Protein AF-A0AAD4ECT4-F1 (afdb_monomer_lite)

Radius of gyration: 15.6 Å; chains: 1; bounding box: 34×14×41 Å

InterPro domains:
  IPR001128 Cytochrome P450 [PF00067] (2-54)
  IPR017972 Cytochrome P450, conserved site [PS00086] (3-12)
  IPR036396 Cytochrome P450 superfamily [G3DSA:1.10.630.10] (1-61)
  IPR036396 Cytochrome P450 superfamily [SSF48264] (2-52)
  IPR050364 Cytochrome P450 monooxygenase, fungi [PTHR46300] (1-58)

pLDDT: mean 95.16, std 3.12, range [81.94, 98.69]

Sequence (61 aa):
FTFGFGRRVCPGQHVANRSIFINTAIILWAFRLSENPAAKIDTLAISNTATVHAAAFEICL

Secondary structure (DSSP, 8-state):
-TT--GGGS-TTHHHHHHHHHHHHHHHHHH---EE-TTS---TT-B--SSS--BPP--EE-

Structure (mmCIF, N/CA/C/O backbone):
data_AF-A0AAD4ECT4-F1
#
_entry.id   AF-A0AAD4ECT4-F1
#
loop_
_atom_site.group_PDB
_atom_site.id
_atom_site.type_symbol
_atom_site.label_atom_id
_atom_site.label_alt_id
_atom_site.label_comp_id
_atom_site.label_asym_id
_atom_site.label_entity_id
_atom_site.label_seq_id
_atom_site.pdbx_PDB_ins_code
_atom_site.Cartn_x
_atom_site.Cartn_y
_atom_site.Cartn_z
_atom_site.occupancy
_atom_site.B_iso_or_equiv
_atom_site.auth_seq_id
_atom_site.auth_comp_id
_atom_site.auth_asym_id
_atom_site.auth_atom_id
_atom_site.pdbx_PDB_model_num
ATOM 1 N N . PHE A 1 1 ? 9.743 7.439 -5.778 1.00 81.94 1 PHE A N 1
ATOM 2 C CA . PHE A 1 1 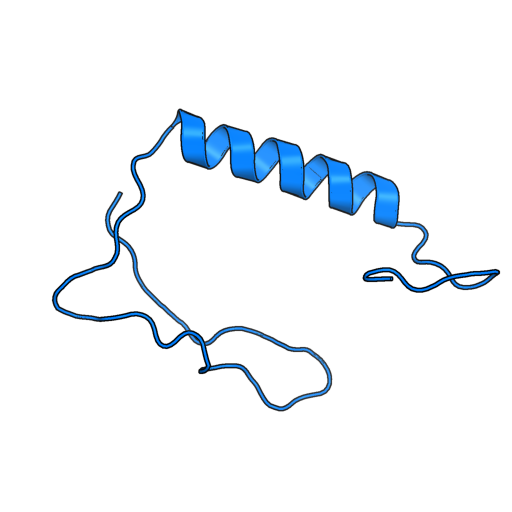? 9.535 6.376 -6.785 1.00 81.94 1 PHE A CA 1
ATOM 3 C C . PHE A 1 1 ? 9.161 5.069 -6.078 1.00 81.94 1 PHE A C 1
ATOM 5 O O . PHE A 1 1 ? 10.025 4.231 -5.863 1.00 81.94 1 PHE A O 1
ATOM 12 N N . THR A 1 2 ? 7.892 4.892 -5.687 1.00 93.50 2 THR A N 1
ATOM 13 C CA . THR A 1 2 ? 7.421 3.707 -4.925 1.00 93.50 2 THR A CA 1
ATOM 14 C C . THR A 1 2 ? 7.643 2.391 -5.671 1.00 93.50 2 THR A C 1
ATOM 16 O O . THR A 1 2 ? 7.908 1.361 -5.068 1.00 93.50 2 THR A O 1
ATOM 19 N N . PHE A 1 3 ? 7.588 2.441 -7.001 1.00 96.25 3 PHE A N 1
ATO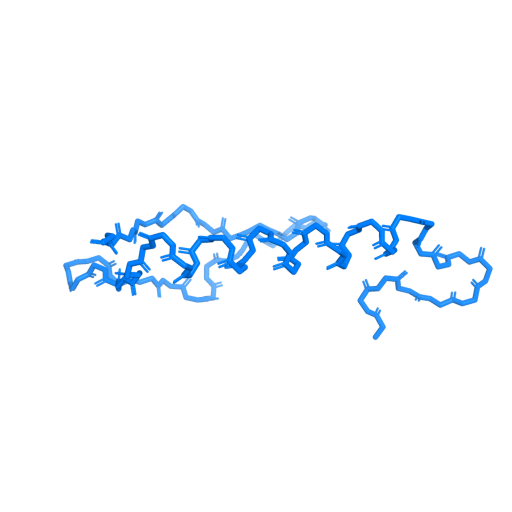M 20 C CA . PHE A 1 3 ? 7.688 1.280 -7.883 1.00 96.25 3 PHE A CA 1
ATOM 21 C C . PHE A 1 3 ? 9.043 1.160 -8.608 1.00 96.25 3 PHE A C 1
ATOM 23 O O . PHE A 1 3 ? 9.167 0.375 -9.546 1.00 96.25 3 PHE A O 1
ATOM 30 N N . GLY A 1 4 ? 10.060 1.932 -8.207 1.00 95.88 4 GLY A N 1
ATOM 31 C CA . GLY A 1 4 ? 11.346 1.998 -8.918 1.00 95.88 4 GLY A CA 1
ATOM 32 C C . GLY A 1 4 ? 11.274 2.769 -10.245 1.00 95.88 4 GLY A C 1
ATOM 33 O O . GLY A 1 4 ? 10.256 3.375 -10.557 1.00 95.88 4 GLY A O 1
ATOM 34 N N . PHE A 1 5 ? 12.360 2.781 -11.023 1.00 96.62 5 PHE A N 1
ATOM 35 C CA . PHE A 1 5 ? 12.478 3.562 -12.264 1.00 96.62 5 PHE A CA 1
ATOM 36 C C . PHE A 1 5 ? 13.310 2.839 -13.339 1.00 96.62 5 PHE A C 1
ATOM 38 O O . PHE A 1 5 ? 13.997 1.851 -13.069 1.00 96.62 5 PHE A O 1
ATOM 45 N N . GLY A 1 6 ? 13.263 3.348 -14.576 1.00 96.25 6 GLY A N 1
ATOM 46 C CA . GLY A 1 6 ? 14.055 2.838 -15.698 1.00 96.25 6 GLY A CA 1
ATOM 47 C C . GLY A 1 6 ? 13.614 1.450 -16.176 1.00 96.25 6 GLY A C 1
ATOM 48 O O . GLY A 1 6 ? 12.440 1.097 -16.115 1.00 96.25 6 GLY A O 1
ATOM 49 N N . ARG A 1 7 ? 14.568 0.640 -16.653 1.00 96.94 7 ARG A N 1
ATOM 50 C CA . ARG A 1 7 ? 14.305 -0.683 -17.264 1.00 96.94 7 ARG A CA 1
ATOM 51 C C . ARG A 1 7 ? 13.774 -1.748 -16.291 1.00 96.94 7 ARG A C 1
ATOM 53 O O . ARG A 1 7 ? 13.382 -2.817 -16.745 1.00 96.94 7 ARG A O 1
ATOM 60 N N . ARG A 1 8 ? 13.805 -1.492 -14.978 1.00 96.12 8 ARG A N 1
ATOM 61 C CA . ARG A 1 8 ? 13.322 -2.400 -13.917 1.00 96.12 8 ARG A CA 1
ATOM 62 C C . ARG A 1 8 ? 12.216 -1.772 -13.061 1.00 96.12 8 ARG A C 1
ATOM 64 O O . ARG A 1 8 ? 12.023 -2.177 -11.919 1.00 96.12 8 ARG A O 1
ATOM 71 N N . VAL A 1 9 ? 11.511 -0.769 -13.588 1.00 97.19 9 VAL A N 1
ATOM 72 C CA . VAL A 1 9 ? 10.291 -0.262 -12.946 1.00 97.19 9 VAL A CA 1
ATOM 73 C C . VAL A 1 9 ? 9.275 -1.397 -12.788 1.00 97.19 9 VAL A C 1
ATOM 75 O O . VAL A 1 9 ? 9.187 -2.268 -13.655 1.00 97.19 9 VAL A O 1
ATOM 78 N N . CYS A 1 10 ? 8.520 -1.404 -11.687 1.00 97.12 10 CYS A N 1
ATOM 79 C CA . CYS A 1 10 ? 7.519 -2.435 -11.435 1.00 97.12 10 CYS A CA 1
ATOM 80 C C . CYS A 1 10 ? 6.526 -2.503 -12.610 1.00 97.12 10 CYS A C 1
ATOM 82 O O . CYS A 1 10 ? 5.795 -1.532 -12.838 1.00 97.12 10 CYS A O 1
ATOM 84 N N . PRO A 1 11 ? 6.429 -3.640 -13.326 1.00 97.69 11 PRO A N 1
ATOM 85 C CA . PRO A 1 11 ? 5.503 -3.767 -14.450 1.00 97.69 11 PRO A CA 1
ATOM 86 C C . PRO A 1 11 ? 4.038 -3.681 -13.992 1.00 97.69 11 PRO A C 1
ATOM 88 O O . PRO A 1 11 ? 3.169 -3.251 -14.745 1.00 97.69 11 PRO A O 1
ATOM 91 N N . GLY A 1 12 ? 3.767 -4.026 -12.728 1.00 97.94 12 GLY A N 1
ATOM 92 C CA . GLY A 1 12 ? 2.442 -3.969 -12.115 1.00 97.94 12 GLY A CA 1
ATOM 93 C C . GLY A 1 12 ? 2.022 -2.595 -11.584 1.00 97.94 12 GLY A C 1
ATOM 94 O O . GLY A 1 12 ? 0.912 -2.484 -11.068 1.00 97.94 12 GLY A O 1
ATOM 95 N N . GLN A 1 13 ? 2.848 -1.543 -11.695 1.00 97.50 13 GLN A N 1
ATOM 96 C CA . GLN A 1 13 ? 2.573 -0.237 -11.068 1.00 97.50 13 GLN A CA 1
ATOM 97 C C . GLN A 1 13 ? 1.213 0.362 -11.460 1.00 97.50 13 GLN A C 1
ATOM 99 O O . GLN A 1 13 ? 0.539 0.985 -10.643 1.00 97.50 13 GLN A O 1
ATOM 104 N N . HIS A 1 14 ? 0.776 0.155 -12.705 1.00 97.06 14 HIS A N 1
ATOM 105 C CA . HIS A 1 14 ? -0.493 0.696 -13.192 1.00 97.06 14 HIS A CA 1
ATOM 106 C C . HIS A 1 14 ? -1.692 -0.037 -12.592 1.00 97.06 14 HIS A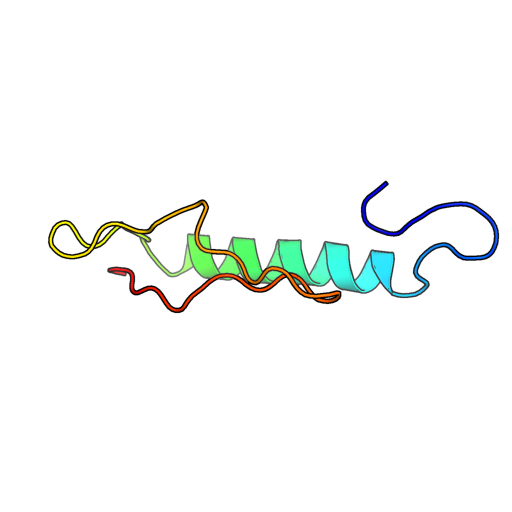 C 1
ATOM 108 O O . HIS A 1 14 ? -2.685 0.602 -12.249 1.00 97.06 14 HIS A O 1
ATOM 114 N N . VAL A 1 15 ? -1.587 -1.359 -12.431 1.00 98.38 15 VAL A N 1
ATOM 115 C CA . VAL A 1 15 ? -2.610 -2.161 -11.753 1.00 98.38 15 VAL A CA 1
ATOM 116 C C . VAL A 1 15 ? -2.637 -1.791 -10.275 1.00 98.38 15 VAL A C 1
ATOM 118 O O . VAL A 1 15 ? -3.695 -1.440 -9.774 1.00 98.38 15 VAL A O 1
ATOM 121 N N . ALA A 1 16 ? -1.481 -1.757 -9.606 1.00 98.00 16 ALA A N 1
ATOM 122 C CA . ALA A 1 16 ? -1.381 -1.406 -8.190 1.00 98.00 16 ALA A CA 1
ATOM 123 C C . ALA A 1 16 ? -2.001 -0.031 -7.883 1.00 98.00 16 ALA A C 1
ATOM 125 O O . ALA A 1 16 ? -2.837 0.074 -6.989 1.00 98.00 16 ALA A O 1
ATOM 126 N N . ASN A 1 17 ? -1.670 1.002 -8.665 1.00 97.75 17 ASN A N 1
ATOM 127 C CA . ASN A 1 17 ? -2.232 2.343 -8.483 1.00 97.75 17 ASN A CA 1
ATOM 128 C C . ASN A 1 17 ? -3.756 2.373 -8.660 1.00 97.75 17 ASN A C 1
ATOM 130 O O . ASN A 1 17 ? -4.457 2.985 -7.856 1.00 97.75 17 ASN A O 1
ATOM 134 N N . ARG A 1 18 ? -4.281 1.697 -9.692 1.00 98.25 18 ARG A N 1
ATOM 135 C CA . ARG A 1 18 ? -5.729 1.631 -9.943 1.00 98.25 18 ARG A CA 1
ATOM 136 C C . ARG A 1 18 ? -6.454 0.850 -8.850 1.00 98.25 18 ARG A C 1
ATOM 138 O O . ARG A 1 18 ? -7.484 1.309 -8.369 1.00 98.25 18 ARG A O 1
ATOM 145 N N . SER A 1 19 ? -5.902 -0.286 -8.430 1.00 98.44 19 SER A N 1
ATOM 146 C CA . SER A 1 19 ? -6.480 -1.121 -7.378 1.00 98.44 19 SER A CA 1
ATOM 147 C C . SER A 1 19 ? -6.524 -0.396 -6.038 1.00 98.44 19 SER A C 1
ATOM 149 O O . SER A 1 19 ? -7.566 -0.394 -5.391 1.00 98.44 19 SER A O 1
ATOM 151 N N . ILE A 1 20 ? -5.431 0.263 -5.634 1.00 98.06 20 ILE A N 1
ATOM 152 C CA . ILE A 1 20 ? -5.391 1.037 -4.384 1.00 98.06 20 ILE A CA 1
ATOM 153 C C . ILE A 1 20 ? -6.427 2.160 -4.431 1.00 98.06 20 ILE A C 1
ATOM 155 O O . ILE A 1 20 ? -7.173 2.329 -3.470 1.00 98.06 20 ILE A O 1
ATOM 159 N N . PHE A 1 21 ? -6.521 2.885 -5.548 1.00 98.44 21 PHE A N 1
ATOM 160 C CA . PHE A 1 21 ? -7.499 3.959 -5.702 1.00 98.44 21 PHE A CA 1
ATOM 161 C C . PHE A 1 21 ? -8.940 3.456 -5.554 1.00 98.44 21 PHE A C 1
ATOM 163 O O . PHE A 1 21 ? -9.683 3.962 -4.715 1.00 98.44 21 PHE A O 1
ATOM 170 N N . ILE A 1 22 ? -9.322 2.434 -6.328 1.00 98.69 22 ILE A N 1
ATOM 171 C CA . ILE A 1 22 ? -10.689 1.899 -6.334 1.00 98.69 22 ILE A CA 1
ATOM 172 C C . ILE A 1 22 ? -11.050 1.317 -4.964 1.00 98.69 22 ILE A C 1
ATOM 174 O O . ILE A 1 22 ? -12.095 1.660 -4.416 1.00 98.69 22 ILE A O 1
ATOM 178 N N . ASN A 1 23 ? -10.181 0.489 -4.378 1.00 98.56 23 ASN A N 1
ATOM 179 C CA . ASN A 1 23 ? -10.459 -0.140 -3.086 1.00 98.56 23 ASN A CA 1
ATOM 180 C C . ASN A 1 23 ? -10.583 0.900 -1.969 1.00 98.56 23 ASN A C 1
ATOM 182 O O . ASN A 1 23 ? -11.513 0.828 -1.170 1.00 98.56 23 ASN A O 1
ATOM 186 N N . THR A 1 24 ? -9.699 1.901 -1.943 1.00 98.31 24 THR A N 1
ATOM 187 C CA . THR A 1 24 ? -9.765 2.976 -0.942 1.00 98.31 24 THR A CA 1
ATOM 188 C C . THR A 1 24 ? -11.050 3.788 -1.097 1.00 98.31 24 THR A C 1
ATOM 190 O O . THR A 1 24 ? -11.730 4.052 -0.109 1.00 98.31 24 THR A O 1
ATOM 193 N N . ALA A 1 25 ? -11.431 4.137 -2.330 1.00 98.50 25 ALA A N 1
ATOM 194 C CA . ALA A 1 25 ? -12.662 4.873 -2.598 1.00 98.50 25 ALA A CA 1
ATOM 195 C C . ALA A 1 25 ? -13.913 4.095 -2.157 1.00 98.50 25 ALA A C 1
ATOM 197 O O . ALA A 1 25 ? -14.798 4.674 -1.533 1.00 98.50 25 ALA A O 1
ATOM 198 N N . ILE A 1 26 ? -13.971 2.786 -2.426 1.00 98.56 26 ILE A N 1
ATOM 199 C CA . ILE A 1 26 ? -15.094 1.931 -2.012 1.00 98.56 26 ILE A CA 1
ATOM 200 C C . ILE A 1 26 ? -15.181 1.838 -0.485 1.00 98.56 26 ILE A C 1
ATOM 202 O O . ILE A 1 26 ? -16.271 1.976 0.065 1.00 98.56 26 ILE A O 1
ATOM 206 N N . ILE A 1 27 ? -14.050 1.655 0.207 1.00 98.06 27 ILE A N 1
ATOM 207 C CA . ILE A 1 27 ? -14.017 1.596 1.676 1.00 98.06 27 ILE A CA 1
ATOM 208 C C . ILE A 1 27 ? -14.556 2.900 2.279 1.00 98.06 27 ILE A C 1
ATOM 210 O O . ILE A 1 27 ? -15.405 2.860 3.166 1.00 98.06 27 ILE A O 1
ATOM 214 N N . LEU A 1 28 ? -14.106 4.053 1.774 1.00 97.38 28 LEU A N 1
ATOM 215 C CA . LEU A 1 28 ? -14.527 5.369 2.271 1.00 97.38 28 LEU A CA 1
ATOM 216 C C . LEU A 1 28 ? -15.966 5.736 1.881 1.00 97.38 28 LEU A C 1
ATOM 218 O O . LEU A 1 28 ? -16.603 6.542 2.560 1.00 97.38 28 LEU A O 1
ATOM 222 N N . TRP A 1 29 ? -16.481 5.164 0.793 1.00 98.06 29 TRP A N 1
ATOM 223 C CA . TRP A 1 29 ? -17.885 5.293 0.419 1.00 98.06 29 TRP A CA 1
ATOM 224 C C . TRP A 1 29 ? -18.793 4.475 1.347 1.00 98.06 29 TRP A C 1
ATOM 226 O O . TRP A 1 29 ? -19.836 4.976 1.763 1.00 98.06 29 TRP A O 1
ATOM 236 N N . ALA A 1 30 ? -18.391 3.248 1.693 1.00 98.31 30 ALA A N 1
ATOM 237 C CA . ALA A 1 30 ? -19.215 2.311 2.454 1.00 98.31 30 ALA A CA 1
ATOM 238 C C . ALA A 1 30 ? -19.165 2.510 3.981 1.00 98.31 30 ALA A C 1
ATOM 240 O O . ALA A 1 30 ? -20.165 2.249 4.647 1.00 98.31 30 ALA A O 1
ATOM 241 N N . PHE A 1 31 ? -18.037 2.959 4.545 1.00 97.81 31 PHE A N 1
ATOM 242 C CA . PHE A 1 31 ? -17.806 2.957 5.999 1.00 97.81 31 PHE A CA 1
ATOM 243 C C . PHE A 1 31 ? -17.315 4.303 6.550 1.00 97.81 31 PHE A C 1
ATOM 245 O O . PHE A 1 31 ? -16.840 5.176 5.814 1.00 97.81 31 PHE A O 1
ATOM 252 N N . ARG A 1 32 ? -17.402 4.476 7.876 1.00 97.00 32 ARG A N 1
ATOM 253 C CA . ARG A 1 32 ? -16.814 5.602 8.615 1.00 97.00 32 ARG A CA 1
ATOM 254 C C . ARG A 1 32 ? -15.748 5.082 9.574 1.00 97.00 32 ARG A C 1
ATOM 256 O O . ARG A 1 32 ? -15.977 4.891 10.758 1.00 97.00 32 ARG A O 1
ATOM 263 N N . LEU A 1 33 ? -14.544 4.907 9.039 1.00 95.69 33 LEU A N 1
ATOM 264 C CA . LEU A 1 33 ? -13.415 4.376 9.799 1.00 95.69 33 LEU A CA 1
ATOM 265 C C . LEU A 1 33 ? -13.051 5.297 10.974 1.00 95.69 33 LEU A C 1
ATOM 267 O O . LEU A 1 33 ? -12.806 6.491 10.783 1.00 95.69 33 LEU A O 1
ATOM 271 N N . SER A 1 34 ? -12.966 4.728 12.172 1.00 95.38 34 SER A N 1
ATOM 272 C CA . SER A 1 34 ? -12.499 5.401 13.382 1.00 95.38 34 SER A CA 1
ATOM 273 C C . SER A 1 34 ? -11.542 4.508 14.174 1.00 95.38 34 SER A C 1
ATOM 275 O O . SER A 1 34 ? -11.608 3.279 14.124 1.00 95.38 34 SER A O 1
ATOM 277 N N . GLU A 1 35 ? -10.602 5.138 14.877 1.00 95.25 35 GLU A N 1
ATOM 278 C CA . GLU A 1 35 ? -9.687 4.437 15.779 1.00 95.25 35 GLU A CA 1
ATOM 279 C C . GLU A 1 35 ? -10.452 3.922 17.006 1.00 95.25 35 GLU A C 1
ATOM 281 O O . GLU A 1 35 ? -11.292 4.640 17.552 1.00 95.25 35 GLU A O 1
ATOM 286 N N . ASN A 1 36 ? -10.133 2.710 17.470 1.00 94.81 36 ASN A N 1
ATOM 287 C CA . ASN A 1 36 ? -10.653 2.204 18.736 1.00 94.81 36 ASN A CA 1
ATOM 288 C C . ASN A 1 36 ? -10.050 3.014 19.907 1.00 94.81 36 ASN A C 1
ATOM 290 O O . ASN A 1 36 ? -8.842 2.925 20.145 1.00 94.81 36 ASN A O 1
ATOM 294 N N . PRO A 1 37 ? -10.849 3.757 20.699 1.00 91.12 37 P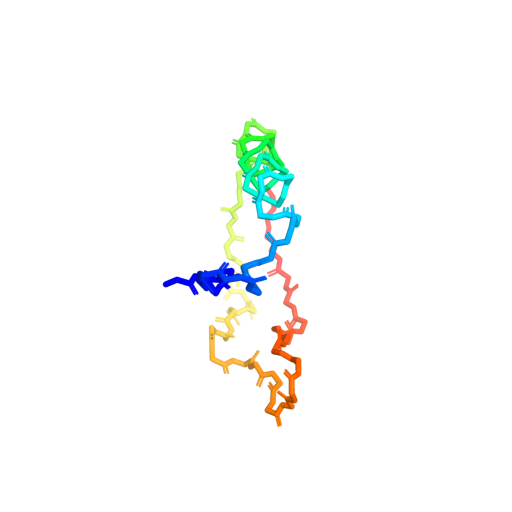RO A N 1
ATOM 295 C CA . PRO A 1 37 ? -10.323 4.565 21.800 1.00 91.12 37 PRO A CA 1
ATOM 296 C C . PRO A 1 37 ? -9.626 3.746 22.896 1.00 91.12 37 PRO A C 1
ATOM 298 O O . PRO A 1 37 ? -8.764 4.276 23.595 1.00 91.12 37 PRO A O 1
ATOM 301 N N . ALA A 1 38 ? -9.997 2.471 23.054 1.00 93.25 38 ALA A N 1
ATOM 302 C CA . ALA A 1 38 ? -9.414 1.562 24.038 1.00 93.25 38 ALA A CA 1
ATOM 303 C C . ALA A 1 38 ? -8.116 0.891 23.551 1.00 93.25 38 ALA A C 1
ATOM 305 O O . ALA A 1 38 ? -7.327 0.429 24.372 1.00 93.25 38 ALA A O 1
ATOM 306 N N . ALA A 1 39 ? -7.883 0.848 22.236 1.00 91.62 39 ALA A N 1
ATOM 307 C CA . ALA A 1 39 ? -6.729 0.204 21.615 1.00 91.62 39 ALA A CA 1
ATOM 308 C C . ALA A 1 39 ? -6.203 1.077 20.468 1.00 91.62 39 ALA A C 1
ATOM 310 O O . ALA A 1 39 ? -6.549 0.882 19.303 1.00 91.62 39 ALA A O 1
ATOM 311 N N . LYS A 1 40 ? -5.379 2.070 20.824 1.00 92.44 40 LYS A N 1
ATOM 312 C CA . LYS A 1 40 ? -4.763 2.982 19.855 1.00 92.44 40 LYS A CA 1
ATOM 313 C C . LYS A 1 40 ? -3.799 2.252 18.924 1.00 92.44 40 LYS A C 1
ATOM 315 O O . LYS A 1 40 ? -3.062 1.364 19.349 1.00 92.44 40 LYS A O 1
ATOM 320 N N . ILE A 1 41 ? -3.782 2.676 17.668 1.00 94.38 41 ILE A N 1
ATOM 321 C CA . ILE A 1 41 ? -2.962 2.090 16.614 1.00 94.38 41 ILE A CA 1
ATOM 322 C C . ILE A 1 41 ? -1.547 2.653 16.725 1.00 94.38 41 ILE A C 1
ATOM 324 O O . ILE A 1 41 ? -1.326 3.860 16.602 1.00 94.38 41 ILE A O 1
ATOM 328 N N . ASP A 1 42 ? -0.566 1.773 16.907 1.00 94.12 42 ASP A N 1
ATOM 329 C CA . ASP A 1 42 ? 0.839 2.158 16.820 1.00 94.12 42 ASP A CA 1
ATOM 330 C C . ASP A 1 42 ? 1.278 2.253 15.353 1.00 94.12 42 ASP A C 1
ATOM 332 O O . ASP A 1 42 ? 1.518 1.256 14.673 1.00 94.12 42 ASP A O 1
ATOM 336 N N . THR A 1 43 ? 1.403 3.485 14.863 1.00 93.25 43 THR A N 1
ATOM 337 C CA . THR A 1 43 ? 1.820 3.774 13.481 1.00 93.25 43 THR A CA 1
ATOM 338 C C . THR A 1 43 ? 3.262 3.369 13.156 1.00 93.25 43 THR A C 1
ATOM 340 O O . THR A 1 43 ? 3.621 3.309 11.980 1.00 93.25 43 THR A O 1
ATOM 343 N N . LEU A 1 44 ? 4.0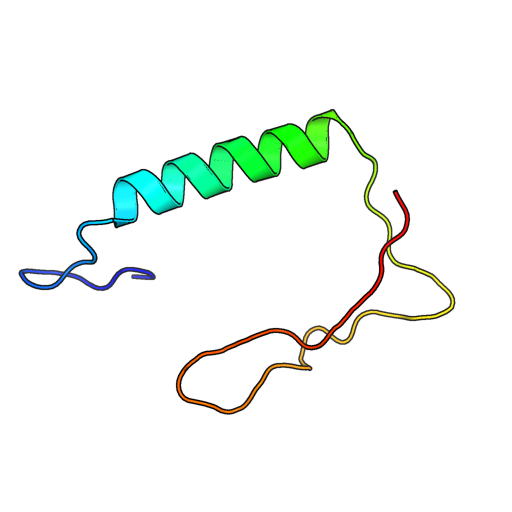91 3.095 14.167 1.00 93.50 44 LEU A N 1
ATOM 344 C CA . LEU A 1 44 ? 5.493 2.707 14.003 1.00 93.50 44 LEU A CA 1
ATOM 345 C C . LEU A 1 44 ? 5.718 1.204 14.210 1.00 93.50 44 LEU A C 1
ATOM 347 O O . LEU A 1 44 ? 6.821 0.717 13.950 1.00 93.50 44 LEU A O 1
ATOM 351 N N . ALA A 1 45 ? 4.687 0.458 14.621 1.00 93.62 45 ALA A N 1
ATOM 352 C CA . ALA A 1 45 ? 4.743 -0.988 14.787 1.00 93.62 45 ALA A CA 1
ATOM 353 C C . ALA A 1 45 ? 4.772 -1.692 13.423 1.00 93.62 45 ALA A C 1
ATOM 355 O O . ALA A 1 45 ? 3.755 -2.134 12.885 1.00 93.62 45 ALA A O 1
ATOM 356 N N . ILE A 1 46 ? 5.967 -1.781 12.848 1.00 94.12 46 ILE A N 1
ATOM 357 C CA . ILE A 1 46 ? 6.218 -2.337 11.522 1.00 94.12 46 ILE A CA 1
ATOM 358 C C . ILE A 1 46 ? 7.336 -3.385 11.612 1.00 94.12 46 ILE A C 1
ATOM 360 O O . ILE A 1 46 ? 8.304 -3.220 12.354 1.00 94.12 46 ILE A O 1
ATOM 364 N N . SER A 1 47 ? 7.224 -4.479 10.853 1.00 93.25 47 SER A N 1
ATOM 365 C CA . SER A 1 47 ? 8.238 -5.535 10.828 1.00 93.25 47 SER A CA 1
ATOM 366 C C . SER A 1 47 ? 9.572 -5.044 10.256 1.00 93.25 47 SER A C 1
ATOM 368 O O . SER A 1 47 ? 9.632 -4.508 9.150 1.00 93.25 47 SER A O 1
ATOM 370 N N . ASN A 1 48 ? 10.666 -5.306 10.975 1.00 90.12 48 ASN A N 1
ATOM 371 C CA . ASN A 1 48 ? 12.024 -4.974 10.535 1.00 90.12 48 ASN A CA 1
ATOM 372 C C . ASN A 1 48 ? 12.649 -6.106 9.695 1.00 90.12 48 ASN A C 1
ATOM 374 O O . ASN A 1 48 ? 13.681 -6.677 10.046 1.00 90.12 48 ASN A O 1
ATOM 378 N N . THR A 1 49 ? 11.976 -6.485 8.611 1.00 92.25 49 THR A N 1
ATOM 379 C CA . THR A 1 49 ? 12.436 -7.502 7.652 1.00 92.25 49 THR A CA 1
ATOM 380 C C . THR A 1 49 ? 12.449 -6.926 6.236 1.00 92.25 49 THR A C 1
ATOM 382 O O . THR A 1 49 ? 12.026 -5.794 6.007 1.00 92.25 49 THR A O 1
ATOM 385 N N . ALA A 1 50 ? 12.944 -7.694 5.258 1.00 89.44 50 ALA A N 1
ATOM 386 C CA . ALA A 1 50 ? 12.997 -7.255 3.859 1.00 89.44 50 ALA A CA 1
ATOM 387 C C . ALA A 1 50 ? 11.616 -6.873 3.282 1.00 89.44 50 ALA A C 1
ATOM 389 O O . ALA A 1 50 ? 11.536 -6.082 2.343 1.00 89.44 50 ALA A O 1
ATOM 390 N N . THR A 1 51 ? 10.535 -7.419 3.846 1.00 90.44 51 THR A N 1
ATOM 391 C CA . THR A 1 51 ? 9.147 -7.071 3.529 1.00 90.44 51 THR A CA 1
ATOM 392 C C . THR A 1 51 ? 8.502 -6.382 4.725 1.00 90.44 51 THR A C 1
ATOM 394 O O . THR A 1 51 ? 8.299 -6.984 5.777 1.00 90.44 51 THR A O 1
ATOM 397 N N . VAL A 1 52 ? 8.169 -5.111 4.542 1.00 92.06 52 VAL A N 1
ATOM 398 C CA . VAL A 1 52 ? 7.614 -4.233 5.571 1.00 92.06 52 VAL A CA 1
ATOM 399 C C . VAL A 1 52 ? 6.112 -4.505 5.719 1.00 92.06 52 VAL A C 1
ATOM 401 O O . VAL A 1 52 ? 5.347 -4.247 4.790 1.00 92.06 52 VAL A O 1
ATOM 404 N N . HIS A 1 53 ? 5.687 -5.013 6.875 1.00 94.12 53 HIS A N 1
ATOM 405 C CA . HIS A 1 53 ? 4.281 -5.232 7.223 1.00 94.12 53 HIS A CA 1
ATOM 406 C C . HIS A 1 53 ? 3.939 -4.520 8.530 1.00 94.12 53 HIS A C 1
ATOM 408 O O . HIS A 1 53 ? 4.720 -4.556 9.480 1.00 94.12 53 HIS A O 1
ATOM 414 N N . ALA A 1 54 ? 2.768 -3.885 8.583 1.00 94.31 54 ALA A N 1
ATOM 415 C CA . ALA A 1 54 ? 2.232 -3.349 9.830 1.00 94.31 54 ALA A CA 1
ATOM 416 C C . ALA A 1 54 ? 1.882 -4.492 10.798 1.00 94.31 54 ALA A C 1
ATOM 418 O O . ALA A 1 54 ? 1.478 -5.576 10.366 1.00 94.31 54 ALA A O 1
ATOM 419 N N . ALA A 1 55 ? 2.022 -4.245 12.099 1.00 93.25 55 ALA A N 1
ATOM 420 C CA . ALA A 1 55 ? 1.494 -5.123 13.135 1.00 93.25 55 ALA A CA 1
ATOM 421 C C . ALA A 1 55 ? -0.041 -5.210 13.051 1.00 93.25 55 ALA A C 1
ATOM 423 O O . ALA A 1 55 ? -0.693 -4.367 12.436 1.00 93.25 55 ALA A O 1
ATOM 424 N N . ALA A 1 56 ? -0.625 -6.240 13.664 1.00 93.44 56 ALA A N 1
ATOM 425 C CA . ALA A 1 56 ? -2.077 -6.381 13.714 1.00 93.44 56 ALA A CA 1
ATOM 426 C C . ALA A 1 56 ? -2.711 -5.216 14.494 1.00 93.44 56 ALA A C 1
ATOM 428 O O . ALA A 1 56 ? -2.230 -4.852 15.566 1.00 93.44 56 ALA A O 1
ATOM 429 N N . PHE A 1 57 ? -3.795 -4.655 13.958 1.00 94.25 57 PHE A N 1
ATOM 430 C CA . PHE A 1 57 ? -4.570 -3.591 14.591 1.00 94.25 57 PHE A CA 1
ATOM 431 C C . PHE A 1 57 ? -6.062 -3.765 14.301 1.00 94.25 57 PHE A C 1
ATOM 433 O O . PHE A 1 57 ? -6.452 -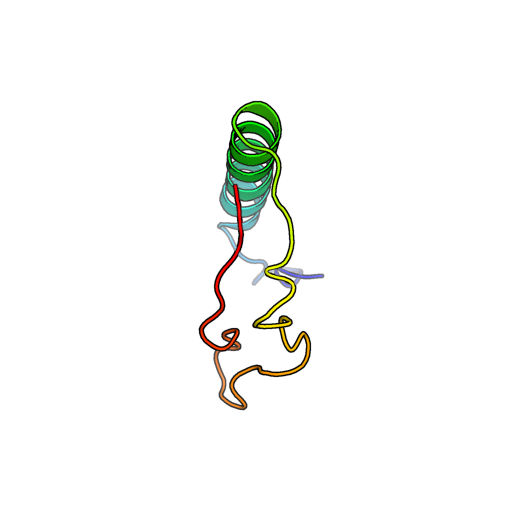4.456 13.358 1.00 94.25 57 PHE A O 1
ATOM 440 N N . GLU A 1 58 ? -6.887 -3.104 15.106 1.00 94.25 58 GLU A N 1
ATOM 441 C CA . GLU A 1 58 ? -8.343 -3.116 14.993 1.00 94.25 58 GLU A CA 1
ATOM 442 C C . GLU A 1 58 ? -8.868 -1.695 14.781 1.00 94.25 58 GLU A C 1
ATOM 444 O O . GLU A 1 58 ? -8.242 -0.714 15.186 1.00 94.25 58 GLU A O 1
ATOM 449 N N . ILE A 1 59 ? -10.029 -1.582 14.142 1.00 94.44 59 ILE A N 1
ATOM 450 C CA . ILE A 1 59 ? -10.715 -0.312 13.896 1.00 94.44 59 ILE A CA 1
ATOM 451 C C . ILE A 1 59 ? -12.211 -0.458 14.172 1.00 94.44 59 ILE A C 1
ATOM 453 O O . ILE A 1 59 ? -12.753 -1.563 14.133 1.00 94.44 59 ILE A O 1
ATOM 457 N N . CYS A 1 60 ? -12.882 0.667 14.395 1.00 93.25 60 CYS A N 1
ATOM 458 C CA . CYS A 1 60 ? -14.337 0.752 14.440 1.00 93.25 60 CYS A CA 1
ATOM 459 C C . CYS A 1 60 ? -14.864 1.275 13.088 1.00 93.25 60 CYS A C 1
ATOM 461 O O . CYS A 1 60 ? -14.276 2.198 12.515 1.00 93.25 60 CYS A O 1
ATOM 463 N N . LEU A 1 61 ? -15.937 0.665 12.568 1.00 88.56 61 LEU A N 1
ATOM 464 C CA . LEU A 1 61 ? -16.579 1.032 11.292 1.00 88.56 61 LEU A CA 1
ATOM 465 C C . LEU A 1 61 ? -17.758 1.993 11.463 1.00 88.56 61 LEU A C 1
ATOM 467 O O . LEU A 1 61 ? -18.404 1.933 12.534 1.00 88.56 61 LEU A O 1
#

Foldseek 3Di:
DVQDDDPRGNPCPVVVVVVCVVVVVVDVVPDDKDADPVFGADPPQWDPDPDTDHDDGDIDD

Organism: NCBI:txid1912939